Protein AF-A0AA36Y5N6-F1 (afdb_monomer)

Nearest PDB structures (foldseek):
  1j5y-assembly1_A  TM=6.237E-01  e=2.527E-17  Thermotoga maritima
  7cv2-assembly1_A  TM=6.071E-01  e=3.851E-17  Halalkalibacterium halodurans C-125
  8eni-assembly1_A-2  TM=9.576E-01  e=3.042E-02  Staphylococcus aureus subsp. aureus Mu50
  3v8j-assembly1_A  TM=9.449E-01  e=4.923E-02  Staphylococcus aureus A9781
  6aqq-assembly1_A  TM=8.544E-01  e=6.263E-02  Staphylococcus aureus

Foldseek 3Di:
DLLVVLLVVVLVVLQPDLDFDALVNSCVVSVHDSVSSVVSVVVCVVVPFQWDQDPRHIHGPVSPQDQFDKDKFKWFDDPVCQLVLCCLQLVLQKWFQKKWDQAPVPGIDIDGQRHNDSVSSVVVVVVCVVVVPDPPCVNVNRIIMTIIGHSDVVSVVSSQVVCVVVVTTPDD

Solvent-accessible surface area (backbone atoms only — not comparable to full-atom values): 9299 Å² total; per-residue (Å²): 110,76,69,57,55,50,48,53,50,51,51,54,51,29,57,75,29,65,59,56,46,33,50,61,58,53,10,62,77,69,74,49,51,46,67,56,43,54,52,47,53,53,52,42,41,76,72,67,47,62,64,45,80,53,101,66,18,39,26,24,52,78,28,57,52,67,78,56,44,76,46,76,47,42,34,38,48,61,82,81,49,50,62,57,56,56,39,48,36,20,74,50,59,19,26,41,42,31,41,34,30,75,38,98,88,73,42,77,47,74,47,84,63,67,31,54,41,63,68,52,47,52,55,50,54,52,50,38,61,73,66,70,52,76,62,69,36,65,83,44,83,16,39,28,35,34,38,33,37,15,76,42,71,67,37,47,48,55,29,54,53,51,34,44,75,70,63,32,44,54,72,134

Mean predicted aligned error: 10.56 Å

pLDDT: mean 88.94, std 9.52, range [50.81, 97.94]

Structure (mmCIF, N/CA/C/O backbone):
data_AF-A0AA36Y5N6-F1
#
_entry.id   AF-A0AA36Y5N6-F1
#
loop_
_atom_site.group_PDB
_atom_site.id
_atom_site.type_symbol
_atom_site.label_atom_id
_atom_site.label_alt_id
_atom_site.label_comp_id
_atom_site.label_asym_id
_atom_site.label_entity_id
_atom_site.label_seq_id
_atom_site.pdbx_PDB_ins_code
_atom_site.Cartn_x
_atom_site.Cartn_y
_atom_site.Cartn_z
_atom_site.occupancy
_atom_site.B_iso_or_equiv
_atom_site.auth_seq_id
_atom_site.auth_comp_id
_atom_site.auth_asym_id
_atom_site.auth_atom_id
_atom_site.pdbx_PDB_model_num
ATOM 1 N N . MET A 1 1 ? 35.074 -2.593 -21.686 1.00 51.09 1 MET A N 1
ATOM 2 C CA . MET A 1 1 ? 35.142 -1.119 -21.539 1.00 51.09 1 MET A CA 1
ATOM 3 C C . MET A 1 1 ? 33.996 -0.385 -22.235 1.00 51.09 1 MET A C 1
ATOM 5 O O . MET A 1 1 ? 33.116 0.080 -21.528 1.00 51.09 1 MET A O 1
ATOM 9 N N . GLN A 1 2 ? 33.926 -0.289 -23.573 1.00 60.31 2 GLN A N 1
ATOM 10 C CA . GLN A 1 2 ? 32.893 0.545 -24.234 1.00 60.31 2 GLN A CA 1
ATOM 11 C C . GLN A 1 2 ? 31.454 -0.001 -24.085 1.00 60.31 2 GLN A C 1
ATOM 13 O O . GLN A 1 2 ? 30.503 0.763 -23.943 1.00 60.31 2 GLN A O 1
ATOM 18 N N . ASN A 1 3 ? 31.295 -1.330 -24.036 1.00 73.38 3 ASN A N 1
ATOM 19 C CA . ASN A 1 3 ? 29.995 -1.974 -23.807 1.00 73.38 3 ASN A CA 1
ATOM 20 C C . ASN A 1 3 ? 29.508 -1.839 -22.353 1.00 73.38 3 ASN A C 1
ATOM 22 O O . ASN A 1 3 ? 28.306 -1.767 -22.122 1.00 73.38 3 ASN A O 1
ATOM 26 N N . ASP A 1 4 ? 30.420 -1.780 -21.380 1.00 80.19 4 ASP A N 1
ATOM 27 C CA . ASP A 1 4 ? 30.068 -1.696 -19.954 1.00 80.19 4 ASP A CA 1
ATOM 28 C C . ASP A 1 4 ? 29.549 -0.296 -19.613 1.00 80.19 4 ASP A C 1
ATOM 30 O O . ASP A 1 4 ? 28.517 -0.164 -18.957 1.00 80.19 4 ASP A O 1
ATOM 34 N N . ALA A 1 5 ? 30.201 0.739 -20.158 1.00 88.75 5 ALA A N 1
ATOM 35 C CA . ALA A 1 5 ? 29.745 2.123 -20.057 1.00 88.75 5 ALA A CA 1
ATOM 36 C C . ALA A 1 5 ? 28.347 2.303 -20.672 1.00 88.75 5 ALA A C 1
ATOM 38 O O . ALA A 1 5 ? 27.464 2.873 -20.040 1.00 88.75 5 ALA A O 1
ATOM 39 N N . ARG A 1 6 ? 28.098 1.736 -21.863 1.00 93.31 6 ARG A N 1
ATOM 40 C CA . ARG A 1 6 ? 26.771 1.791 -22.497 1.00 93.31 6 ARG A CA 1
ATOM 41 C C . ARG A 1 6 ? 25.693 1.118 -21.645 1.00 93.31 6 ARG A C 1
ATOM 43 O O . ARG A 1 6 ? 24.609 1.671 -21.504 1.00 93.31 6 ARG A O 1
ATOM 50 N N . ARG A 1 7 ? 25.968 -0.052 -21.057 1.00 93.94 7 ARG A N 1
ATOM 51 C CA . ARG A 1 7 ? 24.999 -0.739 -20.183 1.00 93.94 7 ARG A CA 1
ATOM 52 C C . ARG A 1 7 ? 24.679 0.069 -18.924 1.00 93.94 7 ARG A C 1
ATOM 54 O O . ARG A 1 7 ? 23.512 0.128 -18.541 1.00 93.94 7 ARG A O 1
ATOM 61 N N . ALA A 1 8 ? 25.671 0.731 -18.328 1.00 91.94 8 ALA A N 1
ATOM 62 C CA . ALA A 1 8 ? 25.449 1.643 -17.206 1.00 91.94 8 ALA A CA 1
ATOM 63 C C . ALA A 1 8 ? 24.568 2.844 -17.604 1.00 91.94 8 ALA A C 1
ATOM 65 O O . ALA A 1 8 ? 23.617 3.176 -16.896 1.00 91.94 8 ALA A O 1
ATOM 66 N N . GLU A 1 9 ? 24.814 3.439 -18.773 1.00 93.88 9 GLU A N 1
ATOM 67 C CA . GLU A 1 9 ? 24.009 4.548 -19.303 1.00 93.88 9 GLU A CA 1
ATOM 68 C C . GLU A 1 9 ? 22.575 4.131 -19.661 1.00 93.88 9 GLU A C 1
ATOM 70 O O . GLU A 1 9 ? 21.626 4.863 -19.369 1.00 93.88 9 GLU A O 1
ATOM 75 N N . ILE A 1 10 ? 22.387 2.936 -20.236 1.00 93.56 10 ILE A N 1
ATOM 76 C CA . ILE A 1 10 ? 21.057 2.365 -20.492 1.00 93.56 10 ILE A CA 1
ATOM 77 C C . ILE A 1 10 ? 20.298 2.226 -19.171 1.00 93.56 10 ILE A C 1
ATOM 79 O O . ILE A 1 10 ? 19.149 2.655 -19.076 1.00 93.56 10 ILE A O 1
ATOM 83 N N . LEU A 1 11 ? 20.935 1.669 -18.138 1.00 91.31 11 LEU A N 1
ATOM 84 C CA . LEU A 1 11 ? 20.315 1.492 -16.826 1.00 91.31 11 LEU A CA 1
ATOM 85 C C . LEU A 1 11 ? 19.937 2.839 -16.187 1.00 91.31 11 LEU A C 1
ATOM 87 O O . LEU A 1 11 ? 18.811 3.000 -15.721 1.00 91.31 11 LEU A O 1
ATOM 91 N N . SER A 1 12 ? 20.839 3.825 -16.235 1.00 90.56 12 SER A N 1
ATOM 92 C CA . SER A 1 12 ? 20.600 5.201 -15.771 1.00 90.56 12 SER A CA 1
ATOM 93 C C . SER A 1 12 ? 19.425 5.856 -16.506 1.00 90.56 12 SER A C 1
ATOM 95 O O . SER A 1 12 ? 18.556 6.482 -15.895 1.00 90.56 12 SER A O 1
ATOM 97 N N . THR A 1 13 ? 19.344 5.657 -17.822 1.00 91.12 13 THR A N 1
ATOM 98 C CA . THR A 1 13 ? 18.260 6.182 -18.659 1.00 91.12 13 THR A CA 1
ATOM 99 C C . THR A 1 13 ? 16.921 5.542 -18.309 1.00 91.12 13 THR A C 1
ATOM 101 O O . THR A 1 13 ? 15.931 6.254 -18.140 1.00 91.12 13 THR A O 1
ATOM 104 N N . LEU A 1 14 ? 16.881 4.217 -18.139 1.00 90.56 14 LEU A N 1
ATOM 105 C CA . LEU A 1 14 ? 15.675 3.507 -17.708 1.00 90.56 14 LEU A CA 1
ATOM 106 C C . LEU A 1 14 ? 15.256 3.885 -16.279 1.00 90.56 14 LEU A C 1
ATOM 108 O O . LEU A 1 14 ? 14.066 3.887 -15.991 1.00 90.56 14 LEU A O 1
ATOM 112 N N . ALA A 1 15 ? 16.197 4.234 -15.397 1.00 85.94 15 ALA A N 1
ATOM 113 C CA . ALA A 1 15 ? 15.896 4.643 -14.022 1.00 85.94 15 ALA A CA 1
ATOM 114 C C . ALA A 1 15 ? 15.247 6.031 -13.953 1.00 85.94 15 ALA A C 1
ATOM 116 O O . ALA A 1 15 ? 14.392 6.279 -13.107 1.00 85.94 15 ALA A O 1
ATOM 117 N N . LYS A 1 16 ? 15.630 6.932 -14.864 1.00 84.19 16 LYS A N 1
ATOM 118 C CA . LYS A 1 16 ? 15.092 8.299 -14.951 1.00 84.19 16 LYS A CA 1
ATOM 119 C C . LYS A 1 16 ? 13.742 8.381 -15.671 1.00 84.19 16 LYS A C 1
ATOM 121 O O . LYS A 1 16 ? 13.084 9.415 -15.603 1.00 84.19 16 LYS A O 1
ATOM 126 N N . ASN A 1 17 ? 13.329 7.326 -16.374 1.00 81.06 17 ASN A N 1
ATOM 127 C CA . ASN A 1 17 ? 12.121 7.322 -17.194 1.00 81.06 17 ASN A CA 1
ATOM 128 C C . ASN A 1 17 ? 11.049 6.392 -16.619 1.00 81.06 17 ASN A C 1
ATOM 130 O O . ASN A 1 17 ? 11.248 5.190 -16.501 1.00 81.06 17 ASN A O 1
ATOM 134 N N . GLN A 1 18 ? 9.864 6.946 -16.357 1.00 75.69 18 GLN A N 1
ATOM 135 C CA . GLN A 1 18 ? 8.702 6.176 -15.888 1.00 75.69 18 GLN A CA 1
ATOM 136 C C . GLN A 1 18 ? 7.927 5.497 -17.032 1.00 75.69 18 GLN A C 1
ATOM 138 O O . GLN A 1 18 ? 7.068 4.650 -16.801 1.00 75.69 18 GLN A O 1
ATOM 143 N N . LYS A 1 19 ? 8.198 5.880 -18.289 1.00 84.00 19 LYS A N 1
ATOM 144 C CA . LYS A 1 19 ? 7.550 5.315 -19.482 1.00 84.00 19 LYS A CA 1
ATOM 145 C C . LYS A 1 19 ? 8.477 4.308 -20.173 1.00 84.00 19 LYS A C 1
ATOM 147 O O . LYS A 1 19 ? 9.682 4.550 -20.216 1.00 84.00 19 LYS A O 1
ATOM 152 N N . PRO A 1 20 ? 7.935 3.226 -20.768 1.00 89.69 20 PRO A N 1
ATOM 153 C CA . PRO A 1 20 ? 8.741 2.274 -21.522 1.00 89.69 20 PRO A CA 1
ATOM 154 C C . PRO A 1 20 ? 9.495 2.944 -22.674 1.00 89.69 20 PRO A C 1
ATOM 156 O O . PRO A 1 20 ? 8.904 3.706 -23.441 1.00 89.69 20 PRO A O 1
ATOM 159 N N . ILE A 1 21 ? 10.779 2.615 -22.825 1.00 93.75 21 ILE A N 1
ATOM 160 C CA . ILE A 1 21 ? 11.632 3.092 -23.918 1.00 93.75 21 ILE A CA 1
ATOM 161 C C . ILE A 1 21 ? 11.884 1.945 -24.891 1.00 93.75 21 ILE A C 1
ATOM 163 O O . ILE A 1 21 ? 12.358 0.873 -24.510 1.00 93.75 21 ILE A O 1
ATOM 167 N N . SER A 1 22 ? 11.567 2.149 -26.168 1.00 95.81 22 SER A N 1
ATOM 168 C CA . SER A 1 22 ? 11.734 1.101 -27.173 1.00 95.81 22 SER A CA 1
ATOM 169 C C . SER A 1 22 ? 13.213 0.761 -27.412 1.00 95.81 22 SER A C 1
ATOM 171 O O . SER A 1 22 ? 14.092 1.623 -27.342 1.00 95.81 22 SER A O 1
ATOM 173 N N . ALA A 1 23 ? 13.485 -0.495 -27.781 1.00 94.19 23 ALA A N 1
ATOM 174 C CA . ALA A 1 23 ? 14.824 -0.935 -28.175 1.00 94.19 23 ALA A CA 1
ATOM 175 C C . ALA A 1 23 ? 15.395 -0.100 -29.336 1.00 94.19 23 ALA A C 1
ATOM 177 O O . ALA A 1 23 ? 16.590 0.166 -29.378 1.00 94.19 23 ALA A O 1
ATOM 178 N N . THR A 1 24 ? 14.532 0.330 -30.262 1.00 94.88 24 THR A N 1
ATOM 179 C CA . THR A 1 24 ? 14.907 1.160 -31.413 1.00 94.88 24 THR A CA 1
ATOM 180 C C . THR A 1 24 ? 15.312 2.573 -30.979 1.00 94.88 24 THR A C 1
ATOM 182 O O . THR A 1 24 ? 16.273 3.121 -31.506 1.00 94.88 24 THR A O 1
ATOM 185 N N . THR A 1 25 ? 14.631 3.142 -29.981 1.00 95.75 25 THR A N 1
ATOM 186 C CA . THR A 1 25 ? 14.970 4.454 -29.408 1.00 95.75 25 THR A CA 1
ATOM 187 C C . THR A 1 25 ? 16.328 4.418 -28.711 1.00 95.75 25 THR A C 1
ATOM 189 O O . THR A 1 25 ? 17.165 5.280 -28.963 1.00 95.75 25 THR A O 1
ATOM 192 N N . LEU A 1 26 ? 16.580 3.395 -27.885 1.00 95.12 26 LEU A N 1
ATOM 193 C CA . LEU A 1 26 ? 17.884 3.207 -27.238 1.00 95.12 26 LEU A CA 1
ATOM 194 C C . LEU A 1 26 ? 18.989 2.966 -28.279 1.00 95.12 26 LEU A C 1
ATOM 196 O O . LEU A 1 26 ? 20.067 3.541 -28.181 1.00 95.12 26 LEU A O 1
ATOM 200 N N . ALA A 1 27 ? 18.711 2.162 -29.307 1.00 95.81 27 ALA A N 1
ATOM 201 C CA . ALA A 1 27 ? 19.655 1.873 -30.384 1.00 95.81 27 ALA A CA 1
ATOM 202 C C . ALA A 1 27 ? 20.100 3.149 -31.114 1.00 95.81 27 ALA A C 1
ATOM 204 O O . ALA A 1 27 ? 21.296 3.358 -31.310 1.00 95.81 27 ALA A O 1
ATOM 205 N N . ALA A 1 28 ? 19.151 4.033 -31.439 1.00 94.88 28 ALA A N 1
ATOM 206 C CA . ALA A 1 28 ? 19.441 5.327 -32.045 1.00 94.88 28 ALA A CA 1
ATOM 207 C C . ALA A 1 28 ? 20.262 6.237 -31.114 1.00 94.88 28 ALA A C 1
ATOM 209 O O . ALA A 1 28 ? 21.244 6.822 -31.561 1.00 94.88 28 ALA A O 1
ATOM 210 N N . ALA A 1 29 ? 19.903 6.314 -29.826 1.00 92.94 29 ALA A N 1
ATOM 211 C CA . ALA A 1 29 ? 20.577 7.172 -28.847 1.00 92.94 29 ALA A CA 1
ATOM 212 C C . ALA A 1 29 ? 22.047 6.789 -28.604 1.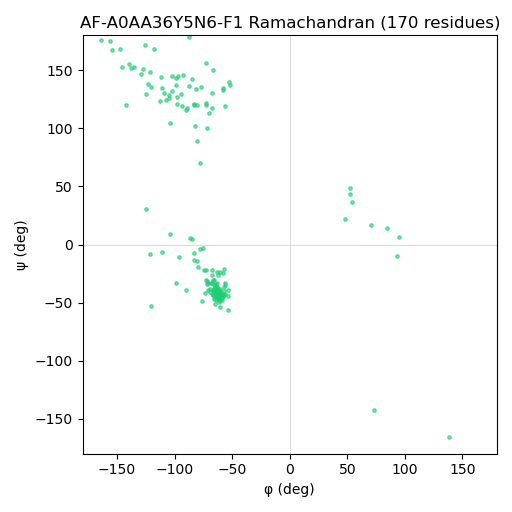00 92.94 29 ALA A C 1
ATOM 214 O O . ALA A 1 29 ? 22.877 7.662 -28.370 1.00 92.94 29 ALA A O 1
ATOM 215 N N . TYR A 1 30 ? 22.373 5.496 -28.674 1.00 92.69 30 TYR A N 1
ATOM 216 C CA . TYR A 1 30 ? 23.737 4.997 -28.461 1.00 92.69 30 TYR A CA 1
ATOM 217 C C . TYR A 1 30 ? 24.458 4.605 -29.757 1.00 92.69 30 TYR A C 1
ATOM 219 O O . TYR A 1 30 ? 25.531 4.009 -29.686 1.00 92.69 30 TYR A O 1
ATOM 227 N N . HIS A 1 31 ? 23.884 4.916 -30.925 1.00 93.44 31 HIS A N 1
ATOM 228 C CA . HIS A 1 31 ? 24.435 4.595 -32.249 1.00 93.44 31 HIS A CA 1
ATOM 229 C C . HIS A 1 31 ? 24.805 3.110 -32.434 1.00 93.44 31 HIS A C 1
ATOM 231 O O . HIS A 1 31 ? 25.849 2.771 -32.989 1.00 93.44 31 HIS A O 1
ATOM 237 N N . VAL A 1 32 ? 23.937 2.205 -31.972 1.00 94.69 32 VAL A N 1
ATOM 238 C CA . VAL A 1 32 ? 24.109 0.747 -32.096 1.00 94.69 32 VAL A CA 1
ATOM 239 C C . VAL A 1 32 ? 22.901 0.095 -32.760 1.00 94.69 32 VAL A C 1
ATOM 241 O O . VAL A 1 32 ? 21.865 0.719 -32.969 1.00 94.69 32 VAL A O 1
ATOM 244 N N . SER A 1 33 ? 23.009 -1.193 -33.089 1.00 95.31 33 SER A N 1
ATOM 245 C CA . SER A 1 33 ? 21.868 -1.954 -33.600 1.00 95.31 33 SER A CA 1
ATOM 246 C C . SER A 1 33 ? 20.848 -2.256 -32.495 1.00 95.31 33 SER A C 1
ATOM 248 O O . SER A 1 33 ? 21.192 -2.390 -31.317 1.00 95.31 33 SER A O 1
ATOM 250 N N . ARG A 1 34 ? 19.588 -2.484 -32.884 1.00 94.62 34 ARG A N 1
ATOM 251 C CA . ARG A 1 34 ? 18.559 -3.011 -31.972 1.00 94.62 34 ARG A CA 1
ATOM 252 C C . ARG A 1 34 ? 19.011 -4.310 -31.296 1.00 94.62 34 ARG A C 1
ATOM 254 O O . ARG A 1 34 ? 18.750 -4.491 -30.111 1.00 94.62 34 ARG A O 1
ATOM 261 N N . GLN A 1 35 ? 19.701 -5.190 -32.023 1.00 94.38 35 GLN A N 1
ATOM 262 C CA . GLN A 1 35 ? 20.156 -6.477 -31.492 1.00 94.38 35 GLN A CA 1
ATOM 263 C C . GLN A 1 35 ? 21.227 -6.309 -30.406 1.00 94.38 35 GLN A C 1
ATOM 265 O O . GLN A 1 35 ? 21.236 -7.060 -29.432 1.00 94.38 35 GLN A O 1
ATOM 270 N N . SER A 1 36 ? 22.072 -5.281 -30.521 1.00 94.25 36 SER A N 1
ATOM 271 C CA . SER A 1 36 ? 23.038 -4.910 -29.483 1.00 94.25 36 SER A CA 1
ATOM 272 C C . SER A 1 36 ? 22.329 -4.490 -28.192 1.00 94.25 36 SER A C 1
ATOM 274 O O . SER A 1 36 ? 22.690 -4.972 -27.124 1.00 94.25 36 SER A O 1
ATOM 276 N N . ILE A 1 37 ? 21.264 -3.681 -28.291 1.00 96.00 37 ILE A N 1
ATOM 277 C CA . ILE A 1 37 ? 20.439 -3.301 -27.131 1.00 96.00 37 ILE A CA 1
ATOM 278 C C . ILE A 1 37 ? 19.758 -4.520 -26.504 1.00 96.00 37 ILE A C 1
ATOM 280 O O . ILE A 1 37 ? 19.758 -4.657 -25.286 1.00 96.00 37 ILE A O 1
ATOM 284 N N . VAL A 1 38 ? 19.197 -5.426 -27.311 1.00 95.25 38 VAL A N 1
ATOM 285 C CA . VAL A 1 38 ? 18.570 -6.659 -26.798 1.00 95.25 38 VAL A CA 1
ATOM 286 C C . VAL A 1 38 ? 19.576 -7.485 -25.987 1.00 95.25 38 VAL A C 1
ATOM 288 O O . VAL A 1 38 ? 19.252 -7.920 -24.881 1.00 95.25 38 VAL A O 1
ATOM 291 N N . GLY A 1 39 ? 20.800 -7.656 -26.498 1.00 95.38 39 GLY A N 1
ATOM 292 C CA . GLY A 1 39 ? 21.879 -8.346 -25.784 1.00 95.38 39 GLY A CA 1
ATOM 293 C C . GLY A 1 39 ? 22.301 -7.627 -24.499 1.00 95.38 39 GLY A C 1
ATOM 294 O O . GLY A 1 39 ? 22.436 -8.258 -23.453 1.00 95.38 39 GLY A O 1
ATOM 295 N N . ASP A 1 40 ? 22.435 -6.302 -24.546 1.00 95.25 40 ASP A N 1
ATOM 296 C CA . ASP A 1 40 ? 22.774 -5.483 -23.381 1.00 95.25 40 ASP A CA 1
ATOM 297 C C . ASP A 1 40 ? 21.720 -5.593 -22.264 1.00 95.25 40 ASP A C 1
ATOM 299 O O . ASP A 1 40 ? 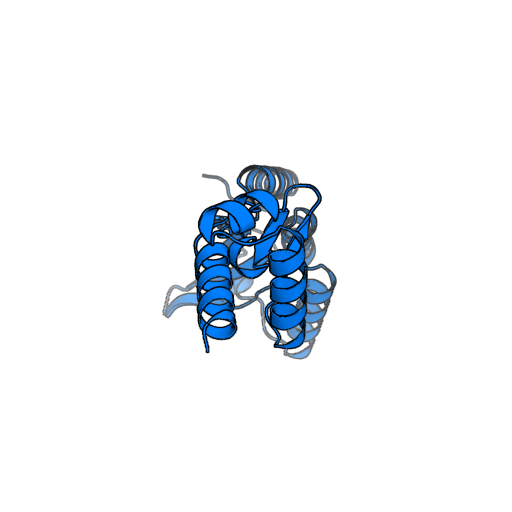22.077 -5.752 -21.096 1.00 95.25 40 ASP A O 1
ATOM 303 N N . ILE A 1 41 ? 20.427 -5.573 -22.608 1.00 95.19 41 ILE A N 1
ATOM 304 C CA . ILE A 1 41 ? 19.321 -5.752 -21.652 1.00 95.19 41 ILE A CA 1
ATOM 305 C C . ILE A 1 41 ? 19.332 -7.161 -21.048 1.00 95.19 41 ILE A C 1
ATOM 307 O O . ILE A 1 41 ? 19.092 -7.313 -19.850 1.00 95.19 41 ILE A O 1
ATOM 311 N N . ALA A 1 42 ? 19.630 -8.192 -21.845 1.00 94.19 42 ALA A N 1
ATOM 312 C CA . ALA A 1 42 ? 19.748 -9.560 -21.343 1.00 94.19 42 ALA A CA 1
ATOM 313 C C . ALA A 1 42 ? 20.879 -9.689 -20.307 1.00 94.19 42 ALA A C 1
ATOM 315 O O . ALA A 1 42 ? 20.675 -10.276 -19.245 1.00 94.19 42 ALA A O 1
ATOM 316 N N . LEU A 1 43 ? 22.038 -9.075 -20.571 1.00 94.25 43 LEU A N 1
ATOM 317 C CA . LEU A 1 43 ? 23.165 -9.052 -19.633 1.00 94.25 43 LEU A CA 1
ATOM 318 C C . LEU A 1 43 ? 22.852 -8.257 -18.360 1.00 94.25 43 LEU A C 1
ATOM 320 O O . LEU A 1 43 ? 23.188 -8.701 -17.263 1.00 94.25 43 LEU A O 1
ATOM 324 N N . LEU A 1 44 ? 22.184 -7.106 -18.488 1.00 93.75 44 LEU A N 1
ATOM 325 C CA . LEU A 1 44 ? 21.748 -6.303 -17.342 1.00 93.75 44 LEU A CA 1
ATOM 326 C C . LEU A 1 44 ? 20.783 -7.082 -16.438 1.00 93.75 44 LEU A C 1
ATOM 328 O O . LEU A 1 44 ? 20.955 -7.076 -15.221 1.00 93.75 44 LEU A O 1
ATOM 332 N N . ARG A 1 45 ? 19.823 -7.812 -17.018 1.00 94.00 45 ARG A N 1
ATOM 333 C CA . ARG A 1 45 ? 18.926 -8.703 -16.263 1.00 94.00 45 ARG A CA 1
ATOM 334 C C . ARG A 1 45 ? 19.676 -9.828 -15.563 1.00 94.00 45 ARG A C 1
ATOM 336 O O . ARG A 1 45 ? 19.428 -10.077 -14.390 1.00 94.00 45 ARG A O 1
ATOM 343 N N . ALA A 1 46 ? 20.616 -10.473 -16.255 1.00 91.75 46 ALA A N 1
ATOM 344 C CA . ALA A 1 46 ? 21.453 -11.518 -15.663 1.00 91.75 46 ALA A CA 1
ATOM 345 C C . ALA A 1 46 ? 22.320 -10.988 -14.505 1.00 91.75 46 ALA A C 1
ATOM 347 O O . ALA A 1 46 ? 22.651 -11.735 -13.592 1.00 91.75 46 ALA A O 1
ATOM 348 N N . SER A 1 47 ? 22.642 -9.690 -14.521 1.00 90.81 47 SER A N 1
ATOM 349 C CA . SER A 1 47 ? 23.353 -8.988 -13.444 1.00 90.81 47 SER A CA 1
ATOM 350 C C . SER A 1 47 ? 22.429 -8.479 -12.323 1.00 90.81 47 SER A C 1
ATOM 352 O O . SER A 1 47 ? 22.896 -7.784 -11.426 1.00 90.81 47 SER A O 1
ATOM 354 N N . GLY A 1 48 ? 21.129 -8.798 -12.365 1.00 88.25 48 GLY A N 1
ATOM 355 C CA . GLY A 1 48 ? 20.156 -8.477 -11.315 1.00 88.25 48 GLY A CA 1
ATOM 356 C C . GLY A 1 48 ? 19.355 -7.187 -11.518 1.00 88.25 48 GLY A C 1
ATOM 357 O O . GLY A 1 48 ? 18.594 -6.806 -10.631 1.00 88.25 48 GLY A O 1
ATOM 358 N N . ALA A 1 49 ? 19.479 -6.503 -12.661 1.00 89.88 49 ALA A N 1
ATOM 359 C CA . ALA A 1 49 ? 18.632 -5.346 -12.948 1.00 89.88 49 ALA A CA 1
ATOM 360 C C . ALA A 1 49 ? 17.191 -5.786 -13.270 1.00 89.88 49 ALA A C 1
ATOM 362 O O . ALA A 1 49 ? 16.957 -6.506 -14.245 1.00 89.88 49 ALA A O 1
ATOM 363 N N . ASP A 1 50 ? 16.220 -5.297 -12.494 1.00 91.00 50 ASP A N 1
ATOM 364 C CA . ASP A 1 50 ? 14.795 -5.617 -12.654 1.00 91.00 50 ASP A CA 1
ATOM 365 C C . ASP A 1 50 ? 14.161 -4.834 -13.819 1.00 91.00 50 ASP A C 1
ATOM 367 O O . ASP A 1 50 ? 13.422 -3.862 -13.647 1.00 91.00 50 ASP A O 1
ATOM 371 N N . ILE A 1 51 ? 14.548 -5.196 -15.044 1.00 93.06 51 ILE A N 1
ATOM 372 C CA . ILE A 1 51 ? 14.074 -4.572 -16.281 1.00 93.06 51 ILE A CA 1
ATOM 373 C C . ILE A 1 51 ? 12.880 -5.362 -16.817 1.00 93.06 51 ILE A C 1
ATOM 375 O O . ILE A 1 51 ? 13.021 -6.512 -17.237 1.00 93.06 51 ILE A O 1
ATOM 379 N N . ILE A 1 52 ? 11.725 -4.720 -16.935 1.00 89.81 52 ILE A N 1
ATOM 380 C CA . ILE A 1 52 ? 10.510 -5.260 -17.547 1.00 89.81 52 ILE A CA 1
ATOM 381 C C . ILE A 1 52 ? 10.549 -4.989 -19.057 1.00 89.81 52 ILE A C 1
ATOM 383 O O . ILE A 1 52 ? 10.900 -3.897 -19.501 1.00 89.81 52 ILE A O 1
ATOM 387 N N . ALA A 1 53 ? 10.186 -5.989 -19.863 1.00 90.69 53 ALA A N 1
ATOM 388 C CA . ALA A 1 53 ? 9.973 -5.819 -21.299 1.00 90.69 53 ALA A CA 1
ATOM 389 C C . ALA A 1 53 ? 8.471 -5.819 -21.569 1.00 90.69 53 ALA A C 1
ATOM 391 O O . ALA A 1 53 ? 7.769 -6.750 -21.191 1.00 90.69 53 ALA A O 1
ATOM 392 N N . THR A 1 54 ? 7.992 -4.777 -22.233 1.00 86.06 54 THR A N 1
ATOM 393 C CA . THR A 1 54 ? 6.598 -4.630 -22.661 1.00 86.06 54 THR A CA 1
ATOM 394 C C . THR A 1 54 ? 6.543 -4.554 -24.184 1.00 86.06 54 THR A C 1
ATOM 396 O O . THR A 1 54 ? 7.562 -4.319 -24.837 1.00 86.06 54 THR A O 1
ATOM 399 N N . SER A 1 55 ? 5.348 -4.653 -24.769 1.00 84.31 55 SER A N 1
ATOM 400 C CA . SER A 1 55 ? 5.143 -4.406 -26.206 1.00 84.31 55 SER A CA 1
ATOM 401 C C . SER A 1 55 ? 5.592 -3.006 -26.658 1.00 84.31 55 SER A C 1
ATOM 403 O O . SER A 1 55 ? 5.884 -2.807 -27.834 1.00 84.31 55 SER A O 1
ATOM 405 N N . ARG A 1 56 ? 5.692 -2.042 -25.730 1.00 86.81 56 ARG A N 1
ATOM 406 C CA . ARG A 1 56 ? 6.091 -0.648 -25.993 1.00 86.81 56 ARG A CA 1
ATOM 407 C C . ARG A 1 56 ? 7.576 -0.364 -25.737 1.00 86.81 56 ARG A C 1
ATOM 409 O O . ARG A 1 56 ? 8.055 0.698 -26.120 1.00 86.81 56 ARG A O 1
ATOM 416 N N . GLY A 1 57 ? 8.315 -1.289 -25.121 1.00 92.31 57 GLY A N 1
ATOM 417 C CA . GLY A 1 57 ? 9.730 -1.105 -24.790 1.00 92.31 57 GLY A CA 1
ATOM 418 C C . GLY A 1 57 ? 10.123 -1.615 -23.407 1.00 92.31 57 GLY A C 1
ATOM 419 O O . GLY A 1 57 ? 9.373 -2.354 -22.767 1.00 92.31 57 GLY A O 1
ATOM 420 N N . TYR A 1 58 ? 11.308 -1.210 -22.960 1.00 93.50 58 TYR A N 1
ATOM 421 C CA . TYR A 1 58 ? 11.900 -1.576 -21.677 1.00 93.50 58 TYR A CA 1
ATOM 422 C C . TYR A 1 58 ? 11.655 -0.502 -20.619 1.00 93.50 58 TYR A C 1
ATOM 424 O O . TYR A 1 58 ? 11.676 0.688 -20.929 1.00 93.50 58 TYR A O 1
ATOM 432 N N . LEU A 1 59 ? 11.466 -0.918 -19.372 1.00 89.88 59 LEU A N 1
ATOM 433 C CA . LEU A 1 59 ? 11.442 -0.038 -18.204 1.00 89.88 59 LEU A CA 1
ATOM 434 C C . LEU A 1 59 ? 12.033 -0.754 -16.995 1.00 89.88 59 LEU A C 1
ATOM 436 O O . LEU A 1 59 ? 11.957 -1.977 -16.915 1.00 89.88 59 LEU A O 1
ATOM 440 N N . LEU A 1 60 ? 12.593 -0.011 -16.045 1.00 88.31 60 LEU A N 1
ATOM 441 C CA . LEU A 1 60 ? 12.926 -0.588 -14.744 1.00 88.31 60 LEU A CA 1
ATOM 442 C C . LEU A 1 60 ? 11.656 -0.734 -13.906 1.00 88.31 60 LEU A C 1
ATOM 444 O O . LEU A 1 60 ? 10.868 0.204 -13.824 1.00 88.31 60 LEU A O 1
ATOM 448 N N . ALA A 1 61 ? 11.472 -1.875 -13.247 1.00 76.81 61 ALA A N 1
ATOM 449 C CA . ALA A 1 61 ? 10.321 -2.132 -12.386 1.00 76.81 61 ALA A CA 1
ATOM 450 C C . ALA A 1 61 ? 10.194 -1.087 -11.269 1.00 76.81 61 ALA A C 1
ATOM 452 O O . ALA A 1 61 ? 9.099 -0.601 -11.001 1.00 76.81 61 ALA A O 1
ATOM 453 N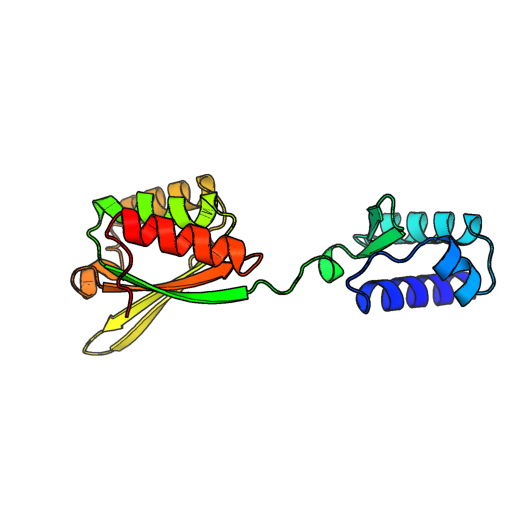 N . ALA A 1 62 ? 11.316 -0.666 -10.677 1.00 68.50 62 ALA A N 1
ATOM 454 C CA . ALA A 1 62 ? 11.344 0.409 -9.686 1.00 68.50 62 ALA A CA 1
ATOM 455 C C . ALA A 1 62 ? 10.893 1.766 -10.263 1.00 68.50 62 ALA A C 1
ATOM 457 O O . ALA A 1 62 ? 10.190 2.504 -9.585 1.00 68.50 62 ALA A O 1
ATOM 458 N N . ALA A 1 63 ? 11.236 2.066 -11.522 1.00 60.97 63 ALA A N 1
ATOM 459 C CA . ALA A 1 63 ? 10.796 3.278 -12.223 1.00 60.97 63 ALA A CA 1
ATOM 460 C C . ALA A 1 63 ? 9.355 3.166 -12.767 1.00 60.97 63 ALA A C 1
ATOM 462 O O . ALA A 1 63 ? 8.711 4.180 -13.026 1.00 60.97 63 ALA A O 1
ATOM 463 N N . SER A 1 64 ? 8.837 1.939 -12.916 1.00 57.78 64 SER A N 1
ATOM 464 C CA . SER A 1 64 ? 7.436 1.647 -13.245 1.00 57.78 64 SER A CA 1
ATOM 465 C C . SER A 1 64 ? 6.485 1.896 -12.083 1.00 57.78 64 SER A C 1
ATOM 467 O O . SER A 1 64 ? 5.277 2.002 -12.307 1.00 57.78 64 SER A O 1
ATOM 469 N N . ARG A 1 65 ? 6.990 1.905 -10.845 1.00 62.12 65 ARG A N 1
ATOM 470 C CA . ARG A 1 65 ? 6.168 2.205 -9.679 1.00 62.12 65 ARG A CA 1
ATOM 471 C C . ARG A 1 65 ? 5.864 3.693 -9.731 1.00 62.12 65 ARG A C 1
ATOM 473 O O . ARG A 1 65 ? 6.707 4.518 -9.385 1.00 62.12 65 ARG A O 1
ATOM 480 N N . GLN A 1 66 ? 4.666 4.036 -10.200 1.00 61.28 66 GLN A N 1
ATOM 481 C CA . GLN A 1 66 ? 4.126 5.362 -9.935 1.00 61.28 66 GLN A CA 1
ATOM 482 C C . GLN A 1 66 ? 4.208 5.599 -8.421 1.00 61.28 66 GLN A C 1
ATOM 484 O O . GLN A 1 66 ? 3.955 4.660 -7.656 1.00 61.28 66 GLN A O 1
ATOM 489 N N . PRO A 1 67 ? 4.613 6.799 -7.972 1.00 69.06 67 PRO A N 1
ATOM 490 C CA . PRO A 1 67 ? 4.573 7.106 -6.554 1.00 69.06 67 PRO A CA 1
ATOM 491 C C . PRO A 1 67 ? 3.136 6.898 -6.078 1.00 69.06 67 PRO A C 1
ATOM 493 O O . PRO A 1 67 ? 2.217 7.520 -6.610 1.00 69.06 67 PRO A O 1
ATOM 496 N N . LEU A 1 68 ? 2.952 5.980 -5.125 1.00 80.75 68 LEU A N 1
ATOM 497 C CA . LEU A 1 68 ? 1.637 5.716 -4.558 1.00 80.75 68 LEU A CA 1
ATOM 498 C C . LEU A 1 68 ? 1.101 7.018 -3.965 1.00 80.75 68 LEU A C 1
ATOM 500 O O . LEU A 1 68 ? 1.801 7.740 -3.248 1.00 80.75 68 LEU A O 1
ATOM 504 N N . LEU A 1 69 ? -0.148 7.316 -4.282 1.00 89.44 69 LEU A N 1
ATOM 505 C CA . LEU A 1 69 ? -0.850 8.470 -3.773 1.00 89.44 69 LEU A CA 1
ATOM 506 C C . LEU A 1 69 ? -1.125 8.262 -2.285 1.00 89.44 69 LEU A C 1
ATOM 508 O O . LEU A 1 69 ? -1.905 7.394 -1.902 1.00 89.44 69 LEU A O 1
ATOM 512 N N . LYS A 1 70 ? -0.490 9.074 -1.443 1.00 93.94 70 LYS A N 1
ATOM 513 C CA . LYS A 1 70 ? -0.708 9.048 0.002 1.00 93.94 70 LYS A CA 1
ATOM 514 C C . LYS A 1 70 ? -1.949 9.870 0.353 1.00 93.94 70 LYS A C 1
ATOM 516 O O . LYS A 1 70 ? -1.985 11.069 0.075 1.00 93.94 70 LYS A O 1
ATOM 521 N N . LYS A 1 71 ? -2.949 9.241 0.966 1.00 95.19 71 LYS A N 1
ATOM 522 C CA . LYS A 1 71 ? -4.178 9.892 1.448 1.00 95.19 71 LYS A CA 1
ATOM 523 C C . LYS A 1 71 ? -4.425 9.511 2.896 1.00 95.19 71 LYS A C 1
ATOM 525 O O . LYS A 1 71 ? -4.114 8.395 3.294 1.00 95.19 71 LYS A O 1
ATOM 530 N N . THR A 1 72 ? -5.000 10.422 3.664 1.00 95.44 72 THR A N 1
ATOM 531 C CA . THR A 1 72 ? -5.428 10.146 5.036 1.00 95.44 72 THR A CA 1
ATOM 532 C C . THR A 1 72 ? -6.945 10.154 5.082 1.00 95.44 72 THR A C 1
ATOM 534 O O . THR A 1 72 ? -7.567 11.042 4.503 1.00 95.44 72 THR A O 1
ATOM 537 N N . ILE A 1 73 ? -7.522 9.159 5.748 1.00 95.25 73 ILE A N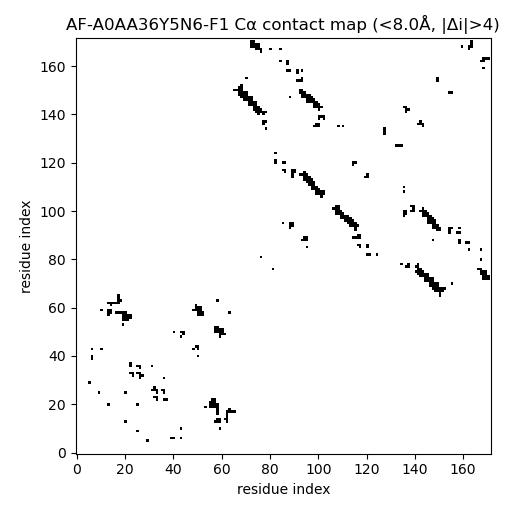 1
ATOM 538 C CA . ILE A 1 73 ? -8.961 9.053 5.988 1.00 95.25 73 ILE A CA 1
ATOM 539 C C . ILE A 1 73 ? -9.227 9.007 7.487 1.00 95.25 73 ILE A C 1
ATOM 541 O O . ILE A 1 73 ? -8.404 8.491 8.242 1.00 95.25 73 ILE A O 1
ATOM 545 N N . ALA A 1 74 ? -10.371 9.547 7.897 1.00 95.00 74 ALA A N 1
ATOM 546 C CA . ALA A 1 74 ? -10.882 9.418 9.252 1.00 95.00 74 ALA A CA 1
ATOM 547 C C . ALA A 1 74 ? -11.990 8.366 9.278 1.00 95.00 74 ALA A C 1
ATOM 549 O O . ALA A 1 74 ? -12.907 8.393 8.455 1.00 95.00 74 ALA A O 1
ATOM 550 N N . CYS A 1 75 ? -11.910 7.454 10.236 1.00 94.69 75 CYS A N 1
ATOM 551 C CA . CYS A 1 75 ? -12.824 6.333 10.380 1.00 94.69 75 CYS A CA 1
ATOM 552 C C . CYS A 1 75 ? -13.389 6.283 11.796 1.00 94.69 75 CYS A C 1
ATOM 554 O O . CYS A 1 75 ? -12.747 6.703 12.765 1.00 94.69 75 CYS A O 1
ATOM 556 N N . ARG A 1 76 ? -14.610 5.760 11.922 1.00 93.31 76 ARG A N 1
ATOM 557 C CA . ARG A 1 76 ? -15.223 5.430 13.205 1.00 93.31 76 ARG A CA 1
ATOM 558 C C . ARG A 1 76 ? -16.025 4.155 13.107 1.00 93.31 76 ARG A C 1
ATOM 560 O O . ARG A 1 76 ? -17.018 4.106 12.393 1.00 93.31 76 ARG A O 1
ATOM 567 N N . HIS A 1 77 ? -15.645 3.168 13.904 1.00 92.88 77 HIS A N 1
ATOM 568 C CA . HIS A 1 77 ? -16.394 1.928 14.047 1.00 92.88 77 HIS A CA 1
ATOM 569 C C . HIS A 1 77 ? -15.950 1.156 15.296 1.00 92.88 77 HIS A C 1
ATOM 571 O O . HIS A 1 77 ? -15.032 1.566 16.009 1.00 92.88 77 HIS A O 1
ATOM 577 N N . ASP A 1 78 ? -16.623 0.045 15.579 1.00 89.06 78 ASP A N 1
ATOM 578 C CA . ASP A 1 78 ? -16.274 -0.864 16.666 1.00 89.06 78 ASP A CA 1
ATOM 579 C C . ASP A 1 78 ? -15.244 -1.926 16.232 1.00 89.06 78 ASP A C 1
ATOM 581 O O . ASP A 1 78 ? -14.820 -2.000 15.078 1.00 89.06 78 ASP A O 1
ATOM 585 N N . ALA A 1 79 ? -14.831 -2.790 17.161 1.00 86.00 79 ALA A N 1
ATOM 586 C CA . ALA A 1 79 ? -13.851 -3.831 16.858 1.00 86.00 79 ALA A CA 1
ATOM 587 C C . ALA A 1 79 ? -14.334 -4.861 15.815 1.00 86.00 79 ALA A C 1
ATOM 589 O O . ALA A 1 79 ? -13.503 -5.492 15.159 1.00 86.00 79 ALA A O 1
ATOM 590 N N . ALA A 1 80 ? -15.649 -5.045 15.643 1.00 87.44 80 ALA A N 1
ATOM 591 C CA . ALA A 1 80 ? -16.195 -6.026 14.708 1.00 87.44 80 ALA A CA 1
ATOM 592 C C . ALA A 1 80 ? -15.980 -5.599 13.247 1.00 87.44 80 ALA A C 1
ATOM 594 O O . ALA A 1 80 ? -15.711 -6.446 12.392 1.00 87.44 80 ALA A O 1
ATOM 595 N N . ALA A 1 81 ? -16.018 -4.291 12.985 1.00 91.69 81 ALA A N 1
ATOM 596 C CA . ALA A 1 81 ? -15.851 -3.716 11.653 1.00 91.69 81 ALA A CA 1
ATOM 597 C C . ALA A 1 81 ? -14.385 -3.527 11.204 1.00 91.69 81 ALA A C 1
ATOM 599 O O . ALA A 1 81 ? -14.162 -3.259 10.026 1.00 91.69 81 ALA A O 1
ATOM 600 N N . ILE A 1 82 ? -13.377 -3.741 12.072 1.00 92.62 82 ILE A N 1
ATOM 601 C CA . ILE A 1 82 ? -11.944 -3.604 11.701 1.00 92.62 82 ILE A CA 1
ATOM 602 C C . ILE A 1 82 ? -11.605 -4.458 10.473 1.00 92.62 82 ILE A C 1
ATOM 604 O O . ILE A 1 82 ? -10.912 -4.021 9.559 1.00 92.62 82 ILE A O 1
ATOM 608 N N . ARG A 1 83 ? -12.088 -5.705 10.434 1.00 95.19 83 ARG A N 1
ATOM 609 C CA . ARG A 1 83 ? -11.808 -6.597 9.300 1.00 95.19 83 ARG A CA 1
ATOM 610 C C . ARG A 1 83 ? -12.398 -6.054 8.004 1.00 95.19 83 ARG A C 1
ATOM 612 O O . ARG A 1 83 ? -11.725 -6.075 6.980 1.00 95.19 83 ARG A O 1
ATOM 619 N N . GLU A 1 84 ? -13.651 -5.614 8.057 1.00 96.38 84 GLU A N 1
ATOM 620 C CA . GLU A 1 84 ? -14.366 -5.095 6.893 1.00 96.38 84 GLU A CA 1
ATOM 621 C C . GLU A 1 84 ? -13.694 -3.832 6.352 1.00 96.38 84 GLU A C 1
ATOM 623 O O . GLU A 1 84 ? -13.434 -3.751 5.154 1.00 96.38 84 GLU A O 1
ATOM 628 N N . GLU A 1 85 ? -13.326 -2.901 7.232 1.00 96.25 85 GLU A N 1
ATOM 629 C CA . GLU A 1 85 ? -12.576 -1.695 6.883 1.00 96.25 85 GLU A CA 1
ATOM 630 C C . GLU A 1 85 ? -11.285 -2.021 6.120 1.00 96.25 85 GLU A C 1
ATOM 632 O O . GLU A 1 85 ? -11.072 -1.550 4.997 1.00 96.25 85 GLU A O 1
ATOM 637 N N . LEU A 1 86 ? -10.423 -2.847 6.722 1.00 96.62 86 LEU A N 1
ATOM 638 C CA . LEU A 1 86 ? -9.124 -3.183 6.147 1.00 96.62 86 LEU A CA 1
ATOM 639 C C . LEU A 1 86 ? -9.280 -3.950 4.829 1.00 96.62 86 LEU A C 1
ATOM 641 O O . LEU A 1 86 ? -8.518 -3.712 3.892 1.00 96.62 86 LEU A O 1
ATOM 645 N N . TYR A 1 87 ? -10.282 -4.829 4.729 1.00 97.94 87 TYR A N 1
ATOM 646 C CA . TYR A 1 87 ? -10.612 -5.532 3.489 1.00 97.94 87 TYR A CA 1
ATOM 647 C C . TYR A 1 87 ? -11.041 -4.577 2.380 1.00 97.94 87 TYR A C 1
ATOM 649 O O . TYR A 1 87 ? -10.532 -4.695 1.269 1.00 97.94 87 TYR A O 1
ATOM 657 N N . ILE A 1 88 ? -11.914 -3.607 2.669 1.00 97.50 88 ILE A N 1
ATOM 658 C CA . ILE A 1 88 ? -12.344 -2.612 1.680 1.00 97.50 88 ILE A CA 1
ATOM 659 C C . ILE A 1 88 ? -11.133 -1.881 1.088 1.00 97.50 88 ILE A C 1
ATOM 661 O O . ILE A 1 88 ? -11.072 -1.690 -0.126 1.00 97.50 88 ILE A O 1
ATOM 665 N N . ALA A 1 89 ? -10.156 -1.499 1.915 1.00 96.31 89 ALA A N 1
ATOM 666 C CA . ALA A 1 89 ? -8.952 -0.825 1.436 1.00 96.31 89 ALA A CA 1
ATOM 667 C C . ALA A 1 89 ? -8.104 -1.723 0.515 1.00 96.31 89 ALA A C 1
ATOM 669 O O . ALA A 1 89 ? -7.772 -1.316 -0.603 1.00 96.31 89 ALA A O 1
ATOM 670 N N . VAL A 1 90 ? -7.778 -2.945 0.954 1.00 96.06 90 VAL A N 1
ATOM 671 C CA . VAL A 1 90 ? -6.888 -3.844 0.194 1.00 96.06 90 VAL A CA 1
ATOM 672 C C . VAL A 1 90 ? -7.547 -4.424 -1.059 1.00 96.06 90 VAL A C 1
ATOM 674 O O . VAL A 1 90 ? -6.870 -4.622 -2.065 1.00 96.06 90 VAL A O 1
ATOM 677 N N . ASP A 1 91 ? -8.864 -4.640 -1.048 1.00 96.31 91 ASP A N 1
ATOM 678 C CA . ASP A 1 91 ? -9.615 -5.146 -2.205 1.00 96.31 91 ASP A CA 1
ATOM 679 C C . ASP A 1 91 ? -9.643 -4.150 -3.366 1.00 96.31 91 ASP A C 1
ATOM 681 O O . ASP A 1 91 ? -9.669 -4.541 -4.532 1.00 96.31 91 ASP A O 1
ATOM 685 N N . GLU A 1 92 ? -9.604 -2.856 -3.055 1.00 95.19 92 GLU A N 1
ATOM 686 C CA . GLU A 1 92 ? -9.531 -1.789 -4.053 1.00 95.19 92 GLU A CA 1
ATOM 687 C C . GLU A 1 92 ? -8.096 -1.460 -4.483 1.00 95.19 92 GLU A C 1
ATOM 689 O O . GLU A 1 92 ? -7.880 -0.536 -5.277 1.00 95.19 92 GLU A O 1
ATOM 694 N N . GLY A 1 93 ? -7.125 -2.246 -4.005 1.00 90.56 93 GLY A N 1
ATOM 695 C CA . GLY A 1 93 ? -5.714 -2.157 -4.363 1.00 90.56 93 GLY A CA 1
ATOM 696 C C . GLY A 1 93 ? -4.921 -1.131 -3.558 1.00 90.56 93 GLY A C 1
ATOM 697 O O . GLY A 1 93 ? -3.817 -0.780 -3.971 1.00 90.56 93 GLY A O 1
ATOM 698 N N . CYS A 1 94 ? -5.462 -0.630 -2.444 1.00 94.69 94 CYS A N 1
ATOM 699 C CA . CYS A 1 94 ? -4.769 0.311 -1.569 1.00 94.69 94 CYS A CA 1
ATOM 700 C C . CYS A 1 94 ? -4.026 -0.418 -0.444 1.00 94.69 94 CYS A C 1
ATOM 702 O O . CYS A 1 94 ? -4.505 -1.407 0.104 1.00 94.69 94 CYS A O 1
ATOM 704 N N . THR A 1 95 ? -2.877 0.121 -0.044 1.00 94.94 95 THR A N 1
ATOM 705 C CA . THR A 1 95 ? -2.155 -0.339 1.148 1.00 94.94 95 THR A CA 1
ATOM 706 C C . THR A 1 95 ? -2.547 0.510 2.351 1.00 94.94 95 THR A C 1
ATOM 708 O O . THR A 1 95 ? -2.441 1.737 2.301 1.00 94.94 95 THR A O 1
ATOM 711 N N . VAL A 1 96 ? -2.928 -0.126 3.456 1.00 96.50 96 VAL A N 1
ATOM 712 C CA . VAL A 1 96 ? -3.103 0.532 4.756 1.00 96.50 96 VAL A CA 1
ATOM 713 C C . VAL A 1 96 ? -1.733 0.641 5.422 1.00 96.50 96 VAL A C 1
ATOM 715 O O . VAL A 1 96 ? -1.194 -0.342 5.932 1.00 96.50 96 VAL A O 1
ATOM 718 N N . ALA A 1 97 ? -1.126 1.826 5.373 1.00 94.69 97 ALA A N 1
ATOM 719 C CA . ALA A 1 97 ? 0.243 2.035 5.839 1.00 94.69 97 ALA A CA 1
ATOM 720 C C . ALA A 1 97 ? 0.332 2.085 7.366 1.00 94.69 97 ALA A C 1
ATOM 722 O O . ALA A 1 97 ? 1.175 1.410 7.957 1.00 94.69 97 ALA A O 1
ATOM 723 N N . ASP A 1 98 ? -0.539 2.870 7.992 1.00 94.62 98 ASP A N 1
ATOM 724 C CA . ASP A 1 98 ? -0.571 3.071 9.435 1.00 94.62 98 ASP A CA 1
ATOM 725 C C . ASP A 1 98 ? -1.996 3.312 9.944 1.00 94.62 98 ASP A C 1
ATOM 727 O O . ASP A 1 98 ? -2.934 3.508 9.165 1.00 94.62 98 ASP A O 1
ATOM 731 N N . VAL A 1 99 ? -2.130 3.252 11.266 1.00 94.00 99 VAL A N 1
ATOM 732 C CA . VAL A 1 99 ? -3.286 3.710 12.035 1.00 94.00 99 VAL A CA 1
ATOM 733 C C . VAL A 1 99 ? -2.812 4.733 13.060 1.00 94.00 99 VAL A C 1
ATOM 735 O O . VAL A 1 99 ? -1.771 4.522 13.689 1.00 94.00 99 VAL A O 1
ATOM 738 N N . SER A 1 100 ? -3.550 5.822 13.261 1.00 93.50 100 SER A N 1
ATOM 739 C CA . SER A 1 100 ? -3.287 6.753 14.359 1.00 93.50 100 SER A CA 1
ATOM 740 C C . SER A 1 100 ? -4.541 7.196 15.105 1.00 93.50 100 SER A C 1
ATOM 742 O O . SER A 1 100 ? -5.648 7.189 14.570 1.00 93.50 100 SER A O 1
ATOM 744 N N . VAL A 1 101 ? -4.363 7.541 16.379 1.00 92.94 101 VAL A N 1
ATOM 745 C CA . VAL A 1 101 ? -5.411 8.039 17.279 1.00 92.94 101 VAL A CA 1
ATOM 746 C C . VAL A 1 101 ? -4.888 9.202 18.111 1.00 92.94 101 VAL A C 1
ATOM 748 O O . VAL A 1 101 ? -3.697 9.264 18.412 1.00 92.94 101 VAL A O 1
ATOM 751 N N . GLU A 1 102 ? -5.783 10.096 18.519 1.00 87.81 102 GLU A N 1
ATOM 752 C CA . GLU A 1 102 ? -5.466 11.194 19.435 1.00 87.81 102 GLU A CA 1
ATOM 753 C C . GLU A 1 102 ? -5.681 10.744 20.888 1.00 87.81 102 GLU A C 1
ATOM 755 O O . GLU A 1 102 ? -6.803 10.433 21.290 1.00 87.81 102 GLU A O 1
ATOM 760 N N . HIS A 1 103 ? -4.616 10.697 21.687 1.00 85.44 103 HIS A N 1
ATOM 761 C CA . HIS A 1 103 ? -4.666 10.306 23.093 1.00 85.44 103 HIS A CA 1
ATOM 762 C C . HIS A 1 103 ? -4.530 11.534 24.009 1.00 85.44 103 HIS A C 1
ATOM 764 O O . HIS A 1 103 ? -3.531 12.250 23.917 1.00 85.44 103 HIS A O 1
ATOM 770 N N . PRO A 1 104 ? -5.432 11.746 24.988 1.00 80.75 104 PRO A N 1
ATOM 771 C CA . PRO A 1 104 ? -5.474 12.980 25.784 1.00 80.75 104 PRO A CA 1
ATOM 772 C C . PRO A 1 104 ? -4.200 13.265 26.597 1.00 80.75 104 PRO A C 1
ATOM 774 O O . PRO A 1 104 ? -3.938 14.414 26.937 1.00 80.75 104 PRO A O 1
ATOM 777 N N . LEU A 1 105 ? -3.410 12.233 26.918 1.00 85.81 105 LEU A N 1
ATOM 778 C CA . LEU A 1 105 ? -2.139 12.373 27.642 1.00 85.81 105 LEU A CA 1
ATOM 779 C C . LEU A 1 105 ? -0.898 12.366 26.735 1.00 85.81 105 LEU A C 1
ATOM 781 O O . LEU A 1 105 ? 0.101 12.990 27.077 1.00 85.81 105 LEU A O 1
ATOM 785 N N . TYR A 1 106 ? -0.931 11.624 25.625 1.00 85.38 106 TYR A N 1
ATOM 786 C CA . TYR A 1 106 ? 0.272 11.312 24.834 1.00 85.38 106 TYR A CA 1
ATOM 787 C C . TYR A 1 106 ? 0.287 12.002 23.464 1.00 85.38 106 TYR A C 1
ATOM 789 O O . TYR A 1 106 ? 1.302 11.943 22.776 1.00 85.38 106 TYR A O 1
ATOM 797 N N . GLY A 1 107 ? -0.803 12.673 23.081 1.00 88.75 107 GLY A N 1
ATOM 798 C CA . GLY A 1 107 ? -0.983 13.215 21.740 1.00 88.75 107 GLY A CA 1
ATOM 799 C C . GLY A 1 107 ? -1.265 12.107 20.724 1.00 88.75 107 GLY A C 1
ATOM 800 O O . GLY A 1 107 ? -1.921 11.112 21.041 1.00 88.75 107 GLY A O 1
ATOM 801 N N . GLU A 1 108 ? -0.725 12.243 19.512 1.00 90.00 108 GLU A N 1
ATOM 802 C CA . GLU A 1 108 ? -0.874 11.241 18.455 1.00 90.00 108 GLU A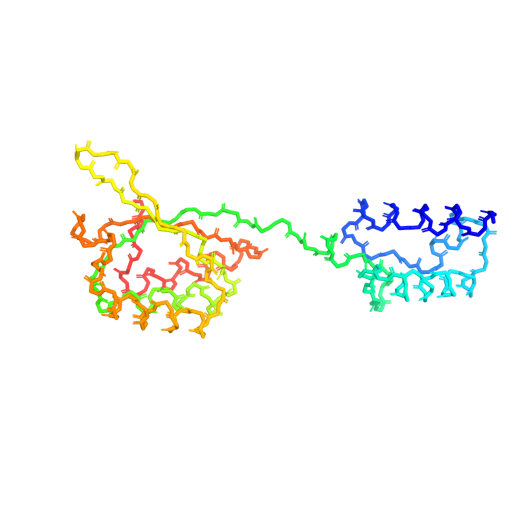 CA 1
ATOM 803 C C . GLU A 1 108 ? -0.138 9.933 18.806 1.00 90.00 108 GLU A C 1
ATOM 805 O O . GLU A 1 108 ? 1.091 9.882 18.892 1.00 90.00 108 GLU A O 1
ATOM 810 N N . LEU A 1 109 ? -0.891 8.840 18.931 1.00 90.44 109 LEU A 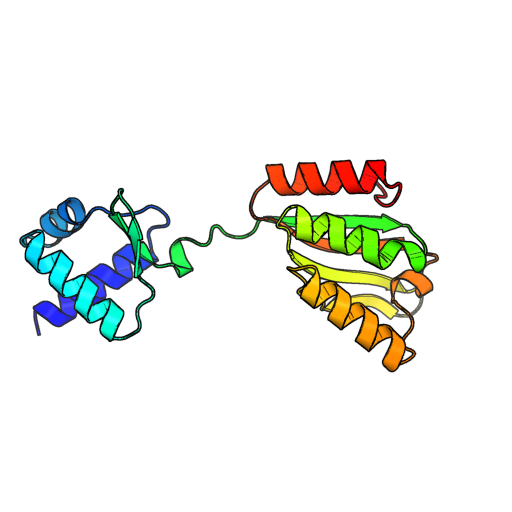N 1
ATOM 811 C CA . LEU A 1 109 ? -0.350 7.484 18.945 1.00 90.44 109 LEU A CA 1
ATOM 812 C C . LEU A 1 109 ? -0.494 6.879 17.552 1.00 90.44 109 LEU A C 1
ATOM 814 O O . LEU A 1 109 ? -1.595 6.842 17.009 1.00 90.44 109 LEU A O 1
ATOM 818 N N . ARG A 1 110 ? 0.605 6.367 16.986 1.00 92.00 110 ARG A N 1
ATOM 819 C CA . ARG A 1 110 ? 0.634 5.782 15.638 1.00 92.00 110 ARG A CA 1
ATOM 820 C C . ARG A 1 110 ? 1.186 4.359 15.643 1.00 92.00 110 ARG A C 1
ATOM 822 O O . ARG A 1 110 ? 2.280 4.117 16.148 1.00 92.00 110 ARG A O 1
ATOM 829 N N . GLY A 1 111 ? 0.454 3.437 15.023 1.00 89.88 111 GLY A N 1
ATOM 830 C CA . GLY A 1 111 ? 0.864 2.057 14.768 1.00 89.88 111 GLY A CA 1
ATOM 831 C C . GLY A 1 111 ? 1.128 1.817 13.283 1.00 89.88 111 GLY A C 1
ATOM 832 O O . GLY A 1 111 ? 0.303 2.157 12.440 1.00 89.88 111 GLY A O 1
ATOM 833 N N . GLN A 1 112 ? 2.274 1.221 12.951 1.00 92.06 112 GLN A N 1
ATOM 834 C CA . GLN A 1 112 ? 2.603 0.828 11.575 1.00 92.06 112 GLN A CA 1
ATOM 835 C C . GLN A 1 112 ? 1.937 -0.507 11.226 1.00 92.06 112 GLN A C 1
ATOM 837 O O . GLN A 1 112 ? 2.019 -1.450 12.012 1.00 92.06 112 GLN A O 1
ATOM 842 N N . LEU A 1 113 ? 1.307 -0.587 10.050 1.00 92.50 113 LEU A N 1
ATOM 843 C CA . LEU A 1 113 ? 0.531 -1.754 9.610 1.00 92.50 113 LEU A CA 1
ATOM 844 C C . LEU A 1 113 ? 1.073 -2.366 8.311 1.00 92.50 113 LEU A C 1
ATOM 846 O O . LEU A 1 113 ? 1.377 -3.555 8.287 1.00 92.50 113 LEU A O 1
ATOM 850 N N . GLN A 1 114 ? 1.236 -1.556 7.259 1.00 93.19 114 GLN A N 1
ATOM 851 C CA . GLN A 1 114 ? 1.715 -1.975 5.930 1.00 93.19 114 GLN A CA 1
ATOM 852 C C . GLN A 1 114 ? 0.938 -3.165 5.329 1.00 93.19 114 GLN A C 1
ATOM 854 O O . GLN A 1 114 ? 1.529 -4.128 4.847 1.00 93.19 114 GLN A O 1
ATOM 859 N N . LEU A 1 115 ? -0.395 -3.100 5.350 1.00 94.62 115 LEU A N 1
ATOM 860 C CA . LEU A 1 115 ? -1.275 -4.178 4.881 1.00 94.62 115 LEU A CA 1
ATOM 861 C C . LEU A 1 115 ? -1.743 -3.896 3.454 1.00 94.62 115 LEU A C 1
ATOM 863 O O . LEU A 1 115 ? -2.378 -2.875 3.210 1.00 94.62 115 LEU A O 1
ATOM 867 N N . SER A 1 116 ? -1.445 -4.794 2.519 1.00 93.75 116 SER A N 1
ATOM 868 C CA . SER A 1 116 ? -1.791 -4.658 1.095 1.00 93.75 116 SER A CA 1
ATOM 869 C C . SER A 1 116 ? -2.665 -5.801 0.578 1.00 93.75 116 SER A C 1
ATOM 871 O O . SER A 1 116 ? -3.131 -5.752 -0.557 1.00 93.75 116 SER A O 1
ATOM 873 N N . THR A 1 117 ? -2.876 -6.849 1.377 1.00 94.50 117 THR A N 1
ATOM 874 C CA . THR A 1 117 ? -3.644 -8.037 0.985 1.00 94.50 117 THR A CA 1
ATOM 875 C C . THR A 1 117 ? -4.538 -8.533 2.117 1.00 94.50 117 THR A C 1
ATOM 877 O O . THR A 1 117 ? -4.219 -8.363 3.294 1.00 94.50 117 THR A O 1
ATOM 880 N N . ARG A 1 118 ? -5.628 -9.237 1.780 1.00 96.62 118 ARG A N 1
ATOM 881 C CA . ARG A 1 118 ? -6.488 -9.887 2.789 1.00 96.62 118 ARG A CA 1
ATOM 882 C C . ARG A 1 118 ? -5.720 -10.860 3.685 1.00 96.62 118 ARG A C 1
ATOM 884 O O . ARG A 1 118 ? -5.978 -10.915 4.879 1.00 96.62 118 ARG A O 1
ATOM 891 N N . HIS A 1 119 ? -4.743 -11.577 3.126 1.00 95.81 119 HIS A N 1
ATOM 892 C CA . HIS A 1 119 ? -3.905 -12.500 3.892 1.00 95.81 119 HIS A CA 1
ATOM 893 C C . HIS A 1 119 ? -3.118 -11.781 4.998 1.00 95.81 119 HIS A C 1
ATOM 895 O O . HIS A 1 119 ? -3.080 -12.245 6.136 1.00 95.81 119 HIS A O 1
ATOM 901 N N . GLU A 1 120 ? -2.522 -10.630 4.682 1.00 94.50 120 GLU A N 1
ATOM 902 C CA . GLU A 1 120 ? -1.814 -9.812 5.671 1.00 94.50 120 GLU A CA 1
ATOM 903 C C . GLU A 1 120 ? -2.771 -9.248 6.725 1.00 94.50 120 GLU A C 1
ATOM 905 O O . GLU A 1 120 ? -2.424 -9.228 7.907 1.00 94.50 120 GLU A O 1
ATOM 910 N N . VAL A 1 121 ? -3.980 -8.840 6.320 1.00 95.62 121 VAL A N 1
ATOM 911 C CA . VAL A 1 121 ? -5.032 -8.390 7.246 1.00 95.62 121 VAL A CA 1
ATOM 912 C C . VAL A 1 121 ? -5.411 -9.506 8.221 1.00 95.62 121 VAL A C 1
ATOM 914 O O . VAL A 1 121 ? -5.431 -9.281 9.430 1.00 95.62 121 VAL A O 1
ATOM 917 N N . ASP A 1 122 ? -5.650 -10.722 7.734 1.00 94.75 122 ASP A N 1
ATOM 918 C CA . ASP A 1 122 ? -6.005 -11.862 8.585 1.00 94.75 122 ASP A CA 1
ATOM 919 C C . ASP A 1 122 ? -4.884 -12.226 9.556 1.00 94.75 122 ASP A C 1
ATOM 921 O O . ASP A 1 122 ? -5.134 -12.430 10.746 1.00 94.75 122 ASP A O 1
ATOM 925 N N . ALA A 1 123 ? -3.637 -12.240 9.076 1.00 93.19 123 ALA A N 1
ATOM 926 C CA . ALA A 1 123 ? -2.466 -12.469 9.914 1.00 93.19 123 ALA A CA 1
ATOM 927 C C . ALA A 1 123 ? -2.316 -11.381 10.991 1.00 93.19 123 ALA A C 1
ATOM 929 O O . ALA A 1 123 ? -1.963 -11.680 12.132 1.00 93.19 123 ALA A O 1
ATOM 930 N N . PHE A 1 124 ? -2.597 -10.119 10.658 1.00 91.19 124 PHE A N 1
ATOM 931 C CA . PHE A 1 124 ? -2.599 -9.022 11.622 1.00 91.19 124 PHE A CA 1
ATOM 932 C C . PHE A 1 124 ? -3.681 -9.204 12.694 1.00 91.19 124 PHE A C 1
ATOM 934 O O . PHE A 1 124 ? -3.375 -9.111 13.883 1.00 91.19 124 PHE A O 1
ATOM 941 N N . LEU A 1 125 ? -4.915 -9.521 12.295 1.00 90.25 125 LEU A N 1
ATOM 942 C CA . LEU A 1 125 ? -6.029 -9.727 13.223 1.00 90.25 125 LEU A CA 1
ATOM 943 C C . LEU A 1 125 ? -5.797 -10.926 14.151 1.00 90.25 125 LEU A C 1
ATOM 945 O O . LEU A 1 125 ? -6.088 -10.835 15.343 1.00 90.25 125 LEU A O 1
ATOM 949 N N . ALA A 1 126 ? -5.232 -12.021 13.634 1.00 90.44 126 ALA A N 1
ATOM 950 C CA . ALA A 1 126 ? -4.865 -13.185 14.439 1.00 90.44 126 ALA A CA 1
ATOM 951 C C . ALA A 1 126 ? -3.818 -12.825 15.506 1.00 90.44 126 ALA A C 1
ATOM 953 O O . ALA A 1 126 ? -4.039 -13.069 16.691 1.00 90.44 126 ALA A O 1
ATOM 954 N N . ARG A 1 127 ? -2.730 -12.141 15.116 1.00 86.75 127 ARG A N 1
ATOM 955 C CA . ARG A 1 127 ? -1.706 -11.672 16.068 1.00 86.75 127 ARG A CA 1
ATOM 956 C C . ARG A 1 127 ? -2.271 -10.701 17.103 1.00 86.75 127 ARG A C 1
ATOM 958 O O . ARG A 1 127 ? -1.907 -10.774 18.272 1.00 86.75 127 ARG A O 1
ATOM 965 N N . SER A 1 128 ? -3.166 -9.798 16.696 1.00 83.81 128 SER A N 1
ATOM 966 C CA . SER A 1 128 ? -3.816 -8.864 17.623 1.00 83.81 128 SER A CA 1
ATOM 967 C C . SER A 1 128 ? -4.616 -9.603 18.698 1.00 83.81 128 SER A C 1
ATOM 969 O O . SER A 1 128 ? -4.592 -9.190 19.857 1.00 83.81 128 SER A O 1
ATOM 971 N N . ALA A 1 129 ? -5.291 -10.697 18.331 1.00 81.94 129 ALA A N 1
ATOM 972 C CA . ALA A 1 129 ? -6.022 -11.535 19.275 1.00 81.94 129 ALA A CA 1
ATOM 973 C C . ALA A 1 129 ? -5.080 -12.303 20.221 1.00 81.94 129 ALA A C 1
ATOM 975 O O . ALA A 1 129 ? -5.345 -12.369 21.419 1.00 81.94 129 ALA A O 1
ATOM 976 N N . GLU A 1 130 ? -3.964 -12.831 19.711 1.00 81.19 130 GLU A N 1
ATOM 977 C CA . GLU A 1 130 ? -2.964 -13.567 20.503 1.00 81.19 130 GLU A CA 1
ATOM 978 C C . GLU A 1 130 ? -2.242 -12.685 21.528 1.00 81.19 130 GLU A C 1
ATOM 980 O O . GLU A 1 130 ? -2.014 -13.105 22.661 1.00 81.19 130 GLU A O 1
ATOM 985 N N . CYS A 1 131 ? -1.900 -11.448 21.161 1.00 72.19 131 CYS A N 1
ATOM 986 C CA . CYS A 1 131 ? -1.187 -10.532 22.050 1.00 72.19 131 CYS A CA 1
ATOM 987 C C . CYS A 1 131 ? -2.072 -9.916 23.148 1.00 72.19 131 CYS A C 1
ATOM 989 O O . CYS A 1 131 ? -1.557 -9.134 23.947 1.00 72.19 131 CYS A O 1
ATOM 991 N N . ALA A 1 132 ? -3.384 -10.198 23.164 1.00 65.62 132 ALA A N 1
ATOM 992 C CA . ALA A 1 132 ? -4.384 -9.495 23.980 1.00 65.62 132 ALA A CA 1
ATOM 993 C C . ALA A 1 132 ? -4.277 -7.955 23.883 1.00 65.62 132 ALA A C 1
ATOM 995 O O . ALA A 1 132 ? -4.713 -7.222 24.773 1.00 65.62 132 ALA A O 1
ATOM 996 N N . ALA A 1 133 ? -3.672 -7.458 22.801 1.00 67.25 133 ALA A N 1
ATOM 997 C CA . ALA A 1 133 ? -3.439 -6.046 22.586 1.00 67.25 133 ALA A CA 1
ATOM 998 C C . ALA A 1 133 ? -4.733 -5.432 22.059 1.00 67.25 133 ALA A C 1
ATOM 1000 O O . ALA A 1 133 ? -5.244 -5.835 21.012 1.00 67.25 133 ALA A O 1
ATOM 1001 N N . GLN A 1 134 ? -5.276 -4.464 22.795 1.00 69.81 134 GLN A N 1
ATOM 1002 C CA . GLN A 1 134 ? -6.441 -3.725 22.331 1.00 69.81 134 GLN A CA 1
ATOM 1003 C C . GLN A 1 134 ? -6.057 -2.858 21.122 1.00 69.81 134 GLN A C 1
ATOM 1005 O O . GLN A 1 134 ? -5.065 -2.126 21.195 1.00 69.81 1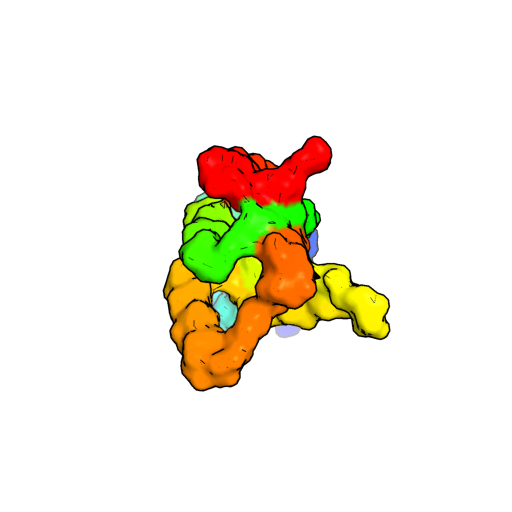34 GLN A O 1
ATOM 1010 N N . PRO A 1 135 ? -6.829 -2.907 20.019 1.00 75.62 135 PRO A N 1
ATOM 1011 C CA . PRO A 1 135 ? -6.656 -1.989 18.903 1.00 75.62 135 PRO A CA 1
ATOM 1012 C C . PRO A 1 135 ? -6.680 -0.531 19.367 1.00 75.62 135 PRO A C 1
ATOM 1014 O O . PRO A 1 135 ? -7.503 -0.157 20.204 1.00 75.62 135 PRO A O 1
ATOM 1017 N N . LEU A 1 136 ? -5.811 0.304 18.788 1.00 74.81 136 LEU A N 1
ATOM 1018 C CA . LEU A 1 136 ? -5.702 1.723 19.152 1.00 74.81 136 LEU A CA 1
ATOM 1019 C C . LEU A 1 136 ? -7.034 2.471 19.014 1.00 74.81 136 LEU A C 1
ATOM 1021 O O . LEU A 1 136 ? -7.322 3.342 19.828 1.00 74.81 136 LEU A O 1
ATOM 1025 N N . SER A 1 137 ? -7.873 2.086 18.048 1.00 69.75 137 SER A N 1
ATOM 1026 C CA . SER A 1 137 ? -9.202 2.668 17.825 1.00 69.75 137 SER A CA 1
ATOM 1027 C C . SER A 1 137 ? -10.127 2.574 19.045 1.00 69.75 137 SER A C 1
ATOM 1029 O O . SER A 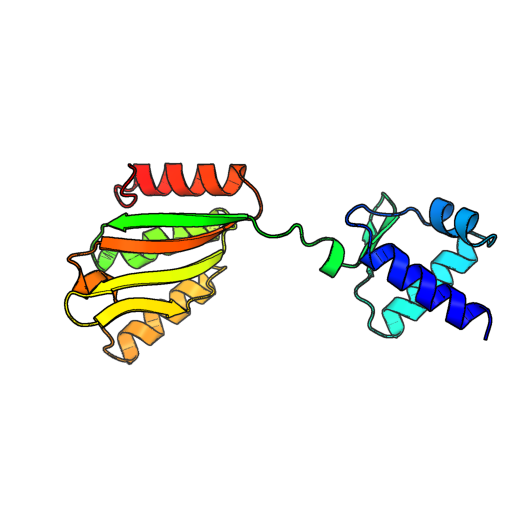1 137 ? -11.016 3.408 19.205 1.00 69.75 137 SER A O 1
ATOM 1031 N N . LEU A 1 138 ? -9.914 1.615 19.954 1.00 72.75 138 LEU A N 1
ATOM 1032 C CA . LEU A 1 138 ? -10.713 1.491 21.177 1.00 72.75 138 LEU A CA 1
ATOM 1033 C C . LEU A 1 138 ? -10.381 2.558 22.228 1.00 72.75 138 LEU A C 1
ATOM 1035 O O . LEU A 1 138 ? -11.237 2.863 23.058 1.00 72.75 138 LEU A O 1
ATOM 1039 N N . LEU A 1 139 ? -9.193 3.172 22.175 1.00 77.75 139 LEU A N 1
ATOM 1040 C CA . LEU A 1 139 ? -8.802 4.251 23.096 1.00 77.75 139 LEU A CA 1
ATOM 1041 C C . LEU A 1 139 ? -9.624 5.531 22.877 1.00 77.75 139 LEU A C 1
ATOM 1043 O O . LEU A 1 139 ? -9.747 6.358 23.776 1.00 77.75 139 LEU A O 1
ATOM 1047 N N . THR A 1 140 ? -10.212 5.678 21.692 1.00 81.25 140 THR A N 1
ATOM 1048 C CA . THR A 1 140 ? -10.888 6.888 21.206 1.00 81.25 140 THR A CA 1
ATOM 1049 C C . THR A 1 140 ? -12.330 6.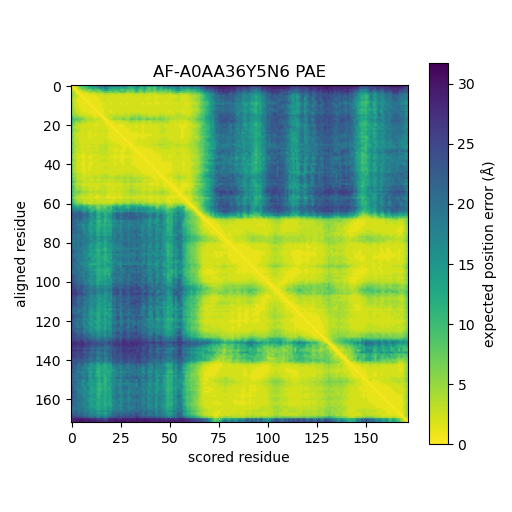611 20.774 1.00 81.25 140 THR A C 1
ATOM 1051 O O . THR A 1 140 ? -12.868 7.271 19.885 1.00 81.25 140 THR A O 1
ATOM 1054 N N . SER A 1 141 ? -12.994 5.632 21.405 1.00 80.75 141 SER A N 1
ATOM 1055 C CA . SER A 1 141 ? -14.392 5.259 21.100 1.00 80.75 141 SER A CA 1
ATOM 1056 C C . SER A 1 141 ? -14.637 4.943 19.615 1.00 80.75 141 SER A C 1
ATOM 1058 O O . SER A 1 141 ? -15.683 5.279 19.050 1.00 80.75 141 SER A O 1
ATOM 1060 N N . GLY A 1 142 ? -13.649 4.320 18.975 1.00 84.56 142 GLY A N 1
ATOM 1061 C CA . GLY A 1 142 ? -13.679 3.914 17.576 1.00 84.56 142 GLY A CA 1
ATOM 1062 C C . GLY A 1 142 ? -13.098 4.933 16.600 1.00 84.56 142 GLY A C 1
ATOM 1063 O O . GLY A 1 142 ? -12.922 4.578 15.443 1.00 84.56 142 GLY A O 1
ATOM 1064 N N . ILE A 1 143 ? -12.787 6.169 17.013 1.00 90.94 143 ILE A N 1
ATOM 1065 C CA . ILE A 1 143 ? -12.325 7.235 16.103 1.00 90.94 143 ILE A CA 1
ATOM 1066 C C . ILE A 1 143 ? -10.823 7.122 15.848 1.00 90.94 143 ILE A C 1
ATOM 1068 O O . ILE A 1 143 ? -10.026 7.225 16.775 1.00 90.94 143 ILE A O 1
ATOM 1072 N N . HIS A 1 144 ? -10.414 6.971 14.597 1.00 94.06 144 HIS A N 1
ATOM 1073 C CA . HIS A 1 144 ? -9.004 6.845 14.235 1.00 94.06 144 HIS A CA 1
ATOM 1074 C C . HIS A 1 144 ? -8.757 7.309 12.801 1.00 94.06 144 HIS A C 1
ATOM 1076 O O . HIS A 1 144 ? -9.687 7.530 12.025 1.00 94.06 144 HIS A O 1
ATOM 1082 N N . LEU A 1 145 ? -7.483 7.486 12.468 1.00 95.06 145 LEU A N 1
ATOM 1083 C CA . LEU A 1 145 ? -7.024 7.852 11.141 1.00 95.06 145 LEU A CA 1
ATOM 1084 C C . LEU A 1 145 ? -6.267 6.691 10.512 1.00 95.06 145 LEU A C 1
ATOM 1086 O O . LEU A 1 145 ? -5.501 6.001 11.184 1.00 95.06 145 LEU A O 1
ATOM 1090 N N . HIS A 1 146 ? -6.421 6.545 9.202 1.00 96.31 146 HIS A N 1
ATOM 1091 C CA . HIS A 1 146 ? -5.592 5.665 8.393 1.00 96.31 146 HIS A CA 1
ATOM 1092 C C . HIS A 1 146 ? -4.871 6.448 7.312 1.00 96.31 146 HIS A C 1
ATOM 1094 O O . HIS A 1 146 ? -5.470 7.251 6.595 1.00 96.31 146 HIS A O 1
ATOM 1100 N N . THR A 1 147 ? -3.586 6.155 7.143 1.00 96.12 147 THR A N 1
ATOM 1101 C CA . THR A 1 147 ? -2.856 6.533 5.937 1.00 96.12 147 THR A CA 1
ATOM 1102 C C . THR A 1 147 ? -2.983 5.420 4.902 1.00 96.12 147 THR A C 1
ATOM 1104 O O . THR A 1 147 ? -2.477 4.316 5.102 1.00 96.12 147 THR A O 1
ATOM 1107 N N . LEU A 1 148 ? -3.595 5.729 3.763 1.00 96.31 148 LEU A N 1
ATOM 1108 C CA . LEU A 1 148 ? -3.681 4.853 2.602 1.00 96.31 148 LEU A CA 1
ATOM 1109 C C . LEU A 1 148 ? -2.625 5.223 1.559 1.00 96.31 148 LEU A C 1
ATOM 1111 O O . LEU A 1 148 ? -2.414 6.401 1.257 1.00 96.31 148 LEU A O 1
ATOM 1115 N N . LEU A 1 149 ? -1.986 4.208 0.983 1.00 94.12 149 LEU A N 1
ATOM 1116 C CA . LEU A 1 149 ? -1.170 4.329 -0.220 1.00 94.12 149 LEU A CA 1
ATOM 1117 C C . LEU A 1 149 ? -1.976 3.760 -1.385 1.00 94.12 149 LEU A C 1
ATOM 1119 O O . LEU A 1 149 ? -2.142 2.547 -1.510 1.00 94.12 149 LEU A O 1
ATOM 1123 N N . CYS A 1 150 ? -2.504 4.648 -2.216 1.00 92.88 150 CYS A N 1
ATOM 1124 C CA . CYS A 1 150 ? -3.378 4.301 -3.325 1.00 92.88 150 CYS A CA 1
ATOM 1125 C C . CYS A 1 150 ? -2.577 4.254 -4.636 1.00 92.88 150 CYS A C 1
ATOM 1127 O O . CYS A 1 150 ? -1.703 5.099 -4.845 1.00 92.88 150 CYS A O 1
ATOM 1129 N N . PRO A 1 151 ? -2.873 3.326 -5.560 1.00 89.31 151 PRO A N 1
ATOM 1130 C CA . PRO A 1 151 ? -2.229 3.307 -6.872 1.00 89.31 151 PRO A CA 1
ATOM 1131 C C . PRO A 1 151 ? -2.597 4.541 -7.707 1.00 89.31 151 PRO A C 1
ATOM 1133 O O . PRO A 1 151 ? -1.760 5.068 -8.433 1.00 89.31 151 PRO A O 1
ATOM 1136 N N . ASP A 1 152 ? -3.832 5.030 -7.569 1.00 89.25 152 ASP A N 1
ATOM 1137 C CA . ASP A 1 152 ? -4.340 6.222 -8.239 1.00 89.25 152 ASP A CA 1
ATOM 1138 C C . ASP A 1 152 ? -5.520 6.849 -7.462 1.00 89.25 152 ASP A C 1
ATOM 1140 O O . ASP A 1 152 ? -5.997 6.323 -6.451 1.00 89.25 152 ASP A O 1
ATOM 1144 N N . GLU A 1 153 ? -5.997 8.007 -7.929 1.00 91.25 153 GLU A N 1
ATOM 1145 C CA . GLU A 1 153 ? -7.142 8.712 -7.333 1.00 91.25 153 GLU A CA 1
ATOM 1146 C C . GLU A 1 153 ? -8.463 7.939 -7.517 1.00 91.25 153 GLU A C 1
ATOM 1148 O O . GLU A 1 153 ? -9.377 8.079 -6.707 1.00 91.25 153 GLU A O 1
ATOM 1153 N N . ALA A 1 154 ? -8.588 7.100 -8.552 1.00 92.75 154 ALA A N 1
ATOM 1154 C CA . ALA A 1 154 ? -9.799 6.314 -8.775 1.00 92.75 154 ALA A CA 1
ATOM 1155 C C . ALA A 1 154 ? -9.936 5.196 -7.729 1.00 92.75 154 ALA A C 1
ATOM 1157 O O . ALA A 1 154 ? -11.035 4.968 -7.231 1.00 92.75 154 ALA A O 1
ATOM 1158 N N . ALA A 1 155 ? -8.837 4.542 -7.353 1.00 93.62 155 ALA A N 1
ATOM 1159 C CA . ALA A 1 155 ? -8.793 3.580 -6.257 1.00 93.62 155 ALA A CA 1
ATOM 1160 C C . ALA A 1 155 ? -9.171 4.236 -4.926 1.00 93.62 155 ALA A C 1
ATOM 1162 O O . ALA A 1 155 ? -10.033 3.725 -4.216 1.00 93.62 155 ALA A O 1
ATOM 1163 N N . TYR A 1 156 ? -8.624 5.421 -4.635 1.00 95.19 156 TYR A N 1
ATOM 1164 C CA . TYR A 1 156 ? -9.007 6.185 -3.445 1.00 95.19 156 TYR A CA 1
ATOM 1165 C C . TYR A 1 156 ? -10.516 6.492 -3.394 1.00 95.19 156 TYR A C 1
ATOM 1167 O O . TYR A 1 156 ? -11.157 6.326 -2.354 1.00 95.19 156 TYR A O 1
ATOM 1175 N N . ARG A 1 157 ? -11.111 6.893 -4.526 1.00 95.50 157 ARG A N 1
ATOM 1176 C CA . ARG A 1 157 ? -12.561 7.131 -4.620 1.00 95.50 157 ARG A CA 1
ATOM 1177 C C . ARG A 1 157 ? -13.370 5.868 -4.339 1.00 95.50 157 ARG A C 1
ATOM 1179 O O . ARG A 1 157 ? -14.264 5.917 -3.504 1.00 95.50 157 ARG A O 1
ATOM 1186 N N . ARG A 1 158 ? -13.014 4.728 -4.945 1.00 96.62 158 ARG A N 1
ATOM 1187 C CA . ARG A 1 158 ? -13.713 3.454 -4.694 1.00 96.62 158 ARG A CA 1
ATOM 1188 C C . ARG A 1 158 ? -13.635 3.031 -3.224 1.00 96.62 158 ARG A C 1
ATOM 1190 O O . ARG A 1 158 ? -14.650 2.626 -2.663 1.00 96.62 158 ARG A O 1
ATOM 1197 N N . VAL A 1 159 ? -12.470 3.186 -2.583 1.00 96.69 159 VAL A N 1
ATOM 1198 C CA . VAL A 1 159 ? -12.308 2.912 -1.143 1.00 96.69 159 VAL A CA 1
ATOM 1199 C C . VAL A 1 159 ? -13.217 3.810 -0.311 1.00 96.69 159 VAL A C 1
ATOM 1201 O O . VAL A 1 159 ? -14.003 3.315 0.491 1.00 96.69 159 VAL A O 1
ATOM 1204 N N . THR A 1 160 ? -13.149 5.127 -0.508 1.00 95.69 160 THR A N 1
ATOM 1205 C CA . THR A 1 160 ? -13.939 6.077 0.294 1.00 95.69 160 THR A CA 1
ATOM 1206 C C . THR A 1 160 ? -15.446 5.924 0.083 1.00 95.69 160 THR A C 1
ATOM 1208 O O . THR A 1 160 ? -16.208 6.036 1.040 1.00 95.69 160 THR A O 1
ATOM 1211 N N . GLU A 1 161 ? -15.899 5.617 -1.133 1.00 96.00 161 GLU A N 1
ATOM 1212 C CA . GLU A 1 161 ? -17.304 5.306 -1.421 1.00 96.00 161 GLU A CA 1
ATOM 1213 C C . GLU A 1 161 ? -17.777 4.056 -0.672 1.00 96.00 161 GLU A C 1
ATOM 1215 O O . GLU A 1 161 ? -18.821 4.097 -0.021 1.00 96.00 161 GLU A O 1
ATOM 1220 N N . LYS A 1 162 ? -16.992 2.971 -0.698 1.00 97.00 162 LYS A N 1
ATOM 1221 C CA . LYS A 1 162 ? -17.320 1.727 0.012 1.00 97.00 162 LYS A CA 1
ATOM 1222 C C . LYS A 1 162 ? -17.288 1.888 1.530 1.00 97.00 162 LYS A C 1
ATOM 1224 O O . LYS A 1 162 ? -18.218 1.446 2.196 1.00 97.00 162 LYS A O 1
ATOM 1229 N N . LEU A 1 163 ? -16.278 2.568 2.075 1.00 96.12 163 LEU A N 1
ATOM 1230 C CA . LEU A 1 163 ? -16.200 2.850 3.513 1.00 96.12 163 LEU A CA 1
ATOM 1231 C C . LEU A 1 163 ? -17.360 3.736 3.981 1.00 96.12 163 LEU A C 1
ATOM 1233 O O . LEU A 1 163 ? -17.887 3.536 5.073 1.00 96.12 163 LEU A O 1
ATOM 1237 N N . ARG A 1 164 ? -17.798 4.695 3.154 1.00 95.06 164 ARG A N 1
ATOM 1238 C CA . ARG A 1 164 ? -18.989 5.504 3.444 1.00 95.06 164 ARG A CA 1
ATOM 1239 C C . ARG A 1 164 ? -20.263 4.660 3.402 1.00 95.06 164 ARG A C 1
ATOM 1241 O O . ARG A 1 164 ? -21.100 4.800 4.286 1.00 95.06 164 ARG A O 1
ATOM 1248 N N . ALA A 1 165 ? -20.402 3.774 2.416 1.00 94.88 165 ALA A N 1
ATOM 1249 C CA . ALA A 1 165 ? -21.546 2.866 2.315 1.00 94.88 165 ALA A CA 1
ATOM 1250 C C . ALA A 1 165 ? -21.630 1.885 3.499 1.00 94.88 165 ALA A C 1
ATOM 1252 O O . ALA A 1 165 ? -22.729 1.565 3.942 1.00 94.88 165 ALA A O 1
ATOM 1253 N N . ALA A 1 166 ? -20.484 1.464 4.041 1.00 93.50 166 ALA A N 1
ATOM 1254 C CA . ALA A 1 166 ? -20.390 0.644 5.249 1.00 93.50 166 ALA A CA 1
ATOM 1255 C C . ALA A 1 166 ? -20.593 1.439 6.559 1.00 93.50 166 ALA A C 1
ATOM 1257 O O . ALA A 1 166 ? -20.597 0.856 7.638 1.00 93.50 166 ALA A O 1
ATOM 1258 N N . GLY A 1 167 ? -20.746 2.770 6.496 1.00 93.75 167 GLY A N 1
ATOM 1259 C CA . GLY A 1 167 ? -20.891 3.624 7.681 1.00 93.75 167 GLY A CA 1
ATOM 1260 C C . GLY A 1 167 ? -19.614 3.772 8.519 1.00 93.75 167 GLY A C 1
ATOM 1261 O O . GLY A 1 167 ? -19.691 4.195 9.668 1.00 93.75 167 GLY A O 1
ATOM 1262 N N . ILE A 1 168 ? -18.456 3.426 7.950 1.00 94.81 168 ILE A N 1
ATOM 1263 C CA . ILE A 1 168 ? -17.145 3.427 8.613 1.00 94.81 168 ILE A CA 1
ATOM 1264 C C . ILE A 1 168 ? -16.442 4.778 8.451 1.00 94.81 168 ILE A C 1
ATOM 1266 O O . ILE A 1 168 ? -15.795 5.269 9.377 1.00 94.81 168 ILE A O 1
ATOM 1270 N N . LEU A 1 169 ? -16.555 5.386 7.268 1.00 95.06 169 LEU A N 1
ATOM 1271 C CA . LEU A 1 169 ? -15.882 6.644 6.961 1.00 95.06 169 LEU A CA 1
ATOM 1272 C C . LEU A 1 169 ? -16.547 7.810 7.704 1.00 95.06 169 LEU A C 1
ATOM 1274 O O . LEU A 1 169 ? -17.707 8.137 7.450 1.00 95.06 169 LEU A O 1
ATOM 1278 N N . LEU A 1 170 ? -15.777 8.500 8.542 1.00 87.50 170 LEU A N 1
ATOM 1279 C CA . LEU A 1 170 ? -16.107 9.845 9.000 1.00 87.50 170 LEU A CA 1
ATOM 1280 C C . LEU A 1 170 ? -15.692 10.810 7.886 1.00 87.50 170 LEU A C 1
ATOM 1282 O O . LEU A 1 170 ? -14.544 11.244 7.833 1.00 87.50 170 LEU A O 1
ATOM 1286 N N . SER A 1 171 ? -16.579 11.095 6.933 1.00 69.75 171 SER A N 1
ATOM 1287 C CA . SER A 1 171 ? -16.312 12.181 5.983 1.00 69.75 171 SER A CA 1
ATOM 1288 C C . SER A 1 171 ? -16.743 13.530 6.556 1.00 69.75 171 SER A C 1
ATOM 1290 O O . SER A 1 171 ? -17.774 13.579 7.222 1.00 69.75 171 SER A O 1
ATOM 1292 N N . GLU A 1 172 ? -15.918 14.539 6.249 1.00 50.81 172 GLU A N 1
ATOM 1293 C CA . GLU A 1 172 ? -15.941 15.974 6.614 1.00 50.81 172 GLU A CA 1
ATOM 1294 C C . GLU A 1 172 ? -17.270 16.578 7.086 1.00 50.81 172 GLU A C 1
ATOM 1296 O O . GLU A 1 172 ? -18.296 16.419 6.384 1.00 50.81 172 GLU A O 1
#

InterPro domains:
  IPR004173 3H domain [PF02829] (73-169)
  IPR013196 Helix-turn-helix, type 11 [PF08279] (6-58)
  IPR026043 Transcription repressor NadR [PIRSF037847] (1-171)
  IPR026043 Transcription repressor NadR [PTHR40068] (3-171)
  IPR035922 3H domain superfamily [G3DSA:3.30.1340.20] (68-172)
  IPR035922 3H domain superfamily [SSF75500] (70-171)
  IPR036388 Winged helix-like DNA-binding domain superfamily [G3DSA:1.10.10.10] (1-62)
  IPR036390 Winged helix DNA-binding domain superfamily [SSF46785] (3-60)

Organism: NCBI:txid796942

Secondary structure (DSSP, 8-state):
-HHHHHHHHHHHHHHH-SS-B-HHHHHHHTT--HHHHHHHHHHHHHTT--EEEETTEEEEHHHHSPPPEEEEEEEE--TTTHHHHHHHHHHTT-EEEEEEEEETTTEEEEEEEEE-SHHHHHHHHHHHHHTTPPPGGGGGTTEEEEEEEESSHHHHHHHHHHHHHTT-B---

Sequence (172 aa):
MQNDARRAEILSTLAKNQKPISATTLAAAYHVSRQSIVGDIALLRASGADIIATSRGYLLAAASRQPLLKKTIACRHDAAAIREELYIAVDEGCTVADVSVEHPLYGELRGQLQLSTRHEVDAFLARSAECAAQPLSLLTSGIHLHTLLCPDEAAYRRVTEKLRAAGILLSE

Radius of gyration: 22.56 Å; Cα contacts (8 Å, |Δi|>4): 273; chains: 1; bounding box: 57×30×61 Å